Protein AF-A0A1G2EQG3-F1 (afdb_monomer_lite)

Organism: NCBI:txid1801677

Secondary structure (DSSP, 8-state):
-------------TT-PPPPHHHHHHHHHHHHHHHHHHHHHHHHHHTT--HHHHHHHHHHHHHHHHHHHHHHHHHHIIIIIHHHHTSS-HHHHHHHHHHHHHHHHHHT-

Foldseek 3Di:
DDDDDDDDDDPDDPQDDDFDPVLVVLLVVLVVVLVVLVVVLVVCVVVVHDVVVSVVSVVVSVVSVVVNVVSVVVRCCVGRQVVQVPDPDPVSNVVSVVVVVVVVVVVVD

InterPro domains:
  IPR003735 Metal-sensitive transcriptional repressor [PF02583] (24-103)
  IPR003735 Metal-sensitive transcriptional repressor [PTHR33677] (17-105)
  IPR038390 Metal-sensitive repressor, helix protomer superfamily [G3DSA:1.20.58.1000] (6-108)

Radius of gyration: 20.11 Å; chains: 1; bounding box: 40×55×47 Å

Sequence (109 aa):
MNTVIIAEEKKTNVLATTMKPNKKQRALINFKKAQSLIGKIIEMVEADEYCINIMQQNLAVLGLLKSVHQMLMENHLNTCFKKAIDSKDNKKKNKMAEEILKVTKLFNR

pLDDT: mean 85.41, std 20.49, range [30.27, 98.88]

Structure (mmCIF, N/CA/C/O backbone):
data_AF-A0A1G2EQG3-F1
#
_entry.id   AF-A0A1G2EQG3-F1
#
loop_
_atom_site.group_PDB
_atom_site.id
_atom_site.type_symbol
_atom_site.label_atom_id
_atom_site.label_alt_id
_atom_site.label_comp_id
_atom_site.label_asym_id
_atom_site.label_entity_id
_atom_site.label_seq_id
_atom_site.pdbx_PDB_ins_code
_atom_site.Cartn_x
_atom_site.Cartn_y
_atom_site.Cartn_z
_atom_site.occupancy
_atom_site.B_iso_or_equiv
_atom_site.auth_seq_id
_atom_site.auth_comp_id
_atom_site.auth_asym_id
_atom_site.auth_atom_id
_atom_site.pdbx_PDB_model_num
ATOM 1 N N . MET A 1 1 ? 15.281 -42.003 -20.573 1.00 35.75 1 MET A N 1
ATOM 2 C CA . MET A 1 1 ? 15.913 -41.015 -21.474 1.00 35.75 1 MET A CA 1
ATOM 3 C C . MET A 1 1 ? 14.841 -40.038 -21.939 1.00 35.75 1 MET A C 1
ATOM 5 O O . MET A 1 1 ? 13.855 -40.509 -22.479 1.00 35.75 1 MET A O 1
ATOM 9 N N . ASN A 1 2 ? 15.059 -38.745 -21.649 1.00 30.27 2 ASN A N 1
ATOM 10 C CA . ASN A 1 2 ? 14.416 -37.499 -22.122 1.00 30.27 2 ASN A CA 1
ATOM 11 C C . ASN A 1 2 ? 12.877 -37.415 -22.162 1.00 30.27 2 ASN A C 1
ATOM 13 O O . ASN A 1 2 ? 12.243 -38.127 -22.923 1.00 30.27 2 ASN A O 1
ATOM 17 N N . THR A 1 3 ? 12.183 -36.590 -21.366 1.00 37.28 3 THR A N 1
ATOM 18 C CA . THR A 1 3 ? 12.315 -35.134 -21.081 1.00 37.28 3 THR A CA 1
ATOM 19 C C . THR A 1 3 ? 12.145 -34.258 -22.319 1.00 37.28 3 THR A C 1
ATOM 21 O O . THR A 1 3 ? 13.140 -34.045 -22.992 1.00 37.28 3 THR A O 1
ATOM 24 N N . VAL A 1 4 ? 10.938 -33.708 -22.541 1.00 36.53 4 VAL A N 1
ATOM 25 C CA . VAL A 1 4 ? 10.618 -32.383 -23.144 1.00 36.53 4 VAL A CA 1
ATOM 26 C C . VAL A 1 4 ? 9.128 -32.115 -22.815 1.00 36.53 4 VAL A C 1
ATOM 28 O O . VAL A 1 4 ? 8.261 -32.796 -23.344 1.00 36.53 4 VAL A O 1
ATOM 31 N N . ILE A 1 5 ? 8.753 -31.418 -21.735 1.00 41.94 5 ILE A N 1
ATOM 32 C CA . ILE A 1 5 ? 8.557 -29.957 -21.595 1.00 41.94 5 ILE A CA 1
ATOM 33 C C . ILE A 1 5 ? 7.913 -29.286 -22.813 1.00 41.94 5 ILE A C 1
ATOM 35 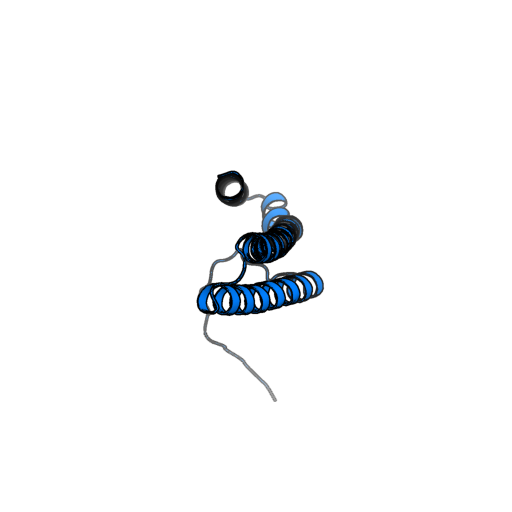O O . ILE A 1 5 ? 8.623 -28.902 -23.732 1.00 41.94 5 ILE A O 1
ATOM 39 N N . ILE A 1 6 ? 6.621 -28.965 -22.723 1.00 35.84 6 ILE A N 1
ATOM 40 C CA . ILE A 1 6 ? 6.126 -27.664 -23.197 1.00 35.84 6 ILE A CA 1
ATOM 41 C C . ILE A 1 6 ? 4.917 -27.254 -22.355 1.00 35.84 6 ILE A C 1
ATOM 43 O O . ILE A 1 6 ? 3.803 -27.731 -22.534 1.00 35.84 6 ILE A O 1
ATOM 47 N N . ALA A 1 7 ? 5.196 -26.401 -21.369 1.00 34.91 7 ALA A N 1
ATOM 48 C CA . ALA A 1 7 ? 4.195 -25.628 -20.659 1.00 34.91 7 ALA A CA 1
ATOM 49 C C . ALA A 1 7 ? 3.649 -24.564 -21.616 1.00 34.91 7 ALA A C 1
ATOM 51 O O . ALA A 1 7 ? 4.418 -23.773 -22.165 1.00 34.91 7 ALA A O 1
ATOM 52 N N . GLU A 1 8 ? 2.334 -24.567 -21.807 1.00 35.94 8 GLU A N 1
ATOM 53 C CA . GLU A 1 8 ? 1.633 -23.581 -22.616 1.00 35.94 8 GLU A CA 1
ATOM 54 C C . GLU A 1 8 ? 1.773 -22.161 -22.053 1.00 35.94 8 GLU A C 1
ATOM 56 O O . GLU A 1 8 ? 1.823 -21.891 -20.849 1.00 35.94 8 GLU A O 1
ATOM 61 N N . GLU A 1 9 ? 1.865 -21.252 -23.010 1.00 35.38 9 GLU A N 1
ATOM 62 C CA . GLU A 1 9 ? 2.176 -19.840 -22.934 1.00 35.38 9 GLU A CA 1
ATOM 63 C C . GLU A 1 9 ? 1.241 -19.038 -22.010 1.00 35.38 9 GLU A C 1
ATOM 65 O O . GLU A 1 9 ? 0.084 -18.765 -22.328 1.00 35.38 9 GLU A O 1
ATOM 70 N N . LYS A 1 10 ? 1.780 -18.494 -20.911 1.00 37.88 10 LYS A N 1
ATOM 71 C CA . LYS A 1 10 ? 1.189 -17.310 -20.265 1.00 37.88 10 LYS A CA 1
ATOM 72 C C . LYS A 1 10 ? 1.651 -16.042 -20.982 1.00 37.88 10 LYS A C 1
ATOM 74 O O . LYS A 1 10 ? 2.685 -15.461 -20.651 1.00 37.88 10 LYS A O 1
ATOM 79 N N . LYS A 1 11 ? 0.836 -15.566 -21.927 1.00 39.34 11 LYS A N 1
ATOM 80 C CA . LYS A 1 11 ? 0.842 -14.168 -22.389 1.00 39.34 11 LYS A CA 1
ATOM 81 C C . LYS A 1 11 ? 0.515 -13.232 -21.216 1.00 39.34 11 LYS A C 1
ATOM 83 O O . LYS A 1 11 ? -0.641 -12.913 -20.969 1.00 39.34 11 LYS A O 1
ATOM 88 N N . THR A 1 12 ? 1.534 -12.742 -20.513 1.00 34.81 12 THR A N 1
ATOM 89 C CA . THR A 1 12 ? 1.403 -11.627 -19.560 1.00 34.81 12 THR A CA 1
ATOM 90 C C . THR A 1 12 ? 2.604 -10.690 -19.671 1.00 34.81 12 THR A C 1
ATOM 92 O O . THR A 1 12 ? 3.701 -11.029 -19.251 1.00 34.81 12 THR A O 1
ATOM 95 N N . ASN A 1 13 ? 2.358 -9.521 -20.271 1.00 38.66 13 ASN A N 1
ATOM 96 C CA . ASN A 1 13 ? 3.048 -8.230 -20.131 1.00 38.66 13 ASN A CA 1
ATOM 97 C C . ASN A 1 13 ? 4.554 -8.249 -19.746 1.00 38.66 13 ASN A C 1
ATOM 99 O O . ASN A 1 13 ? 4.931 -8.441 -18.591 1.00 38.66 13 ASN A O 1
ATOM 103 N N . VAL A 1 14 ? 5.409 -7.935 -20.723 1.00 41.00 14 VAL A N 1
ATOM 104 C CA . VAL A 1 14 ? 6.880 -8.118 -20.774 1.00 41.00 14 VAL A CA 1
ATOM 105 C C . VAL A 1 14 ? 7.702 -7.191 -19.838 1.00 41.00 14 VAL A C 1
ATOM 107 O O . VAL A 1 14 ? 8.860 -6.886 -20.102 1.00 41.00 14 VAL A O 1
ATOM 110 N N . LEU A 1 15 ? 7.166 -6.722 -18.707 1.00 47.34 15 LEU A N 1
ATOM 111 C CA . LEU A 1 15 ? 7.878 -5.768 -17.829 1.00 47.34 15 LEU A CA 1
ATOM 112 C C . LEU A 1 15 ? 7.718 -5.987 -16.317 1.00 47.34 15 LEU A C 1
ATOM 114 O O . LEU A 1 15 ? 8.408 -5.327 -15.539 1.00 47.34 15 LEU A O 1
ATOM 118 N N . ALA A 1 16 ? 6.874 -6.917 -15.869 1.00 52.50 16 ALA A N 1
ATOM 119 C CA . ALA A 1 16 ? 6.659 -7.150 -14.442 1.00 52.50 16 ALA A CA 1
ATOM 120 C C . ALA A 1 16 ? 7.714 -8.109 -13.861 1.00 52.50 16 ALA A C 1
ATOM 122 O O . ALA A 1 16 ? 7.486 -9.311 -13.748 1.00 52.50 16 ALA A O 1
ATOM 123 N N . THR A 1 17 ? 8.882 -7.596 -13.457 1.00 59.06 17 THR A N 1
ATOM 124 C CA . THR A 1 17 ? 9.724 -8.361 -12.523 1.00 59.06 17 THR A CA 1
ATOM 125 C C . THR A 1 17 ? 9.018 -8.487 -11.173 1.00 59.06 17 THR A C 1
ATOM 127 O O . THR A 1 17 ? 8.532 -7.504 -10.616 1.00 59.06 17 THR A O 1
ATOM 130 N N . THR A 1 18 ? 8.986 -9.700 -10.627 1.00 69.50 18 THR A N 1
ATOM 131 C CA . THR A 1 18 ? 8.442 -10.001 -9.298 1.00 69.50 18 THR A CA 1
ATOM 132 C C . THR A 1 18 ? 9.217 -9.270 -8.197 1.00 69.50 18 THR A C 1
ATOM 134 O O . THR A 1 18 ? 10.440 -9.143 -8.283 1.00 69.50 18 THR A O 1
ATOM 137 N N . MET A 1 19 ? 8.528 -8.818 -7.140 1.00 81.44 19 MET A N 1
ATOM 138 C CA . MET A 1 19 ? 9.164 -8.197 -5.967 1.00 81.44 19 MET A CA 1
ATOM 139 C C . MET A 1 19 ? 10.302 -9.055 -5.401 1.00 81.44 19 MET A C 1
ATOM 141 O O . MET A 1 19 ? 10.162 -10.275 -5.290 1.00 81.44 19 MET A O 1
ATOM 145 N N . LYS A 1 20 ? 11.393 -8.413 -4.959 1.00 83.38 20 LYS A N 1
ATOM 146 C CA . LYS A 1 20 ? 12.486 -9.106 -4.259 1.00 83.38 20 LYS A CA 1
ATOM 147 C C . LYS A 1 20 ? 11.951 -9.836 -3.011 1.00 83.38 20 LYS A C 1
ATOM 149 O O . LYS A 1 20 ? 11.152 -9.235 -2.287 1.00 83.38 20 LYS A O 1
ATOM 154 N N . PRO A 1 21 ? 12.410 -11.066 -2.695 1.00 80.94 21 PRO A N 1
ATOM 155 C CA . PRO A 1 21 ? 11.826 -11.898 -1.634 1.00 80.94 21 PRO A CA 1
ATOM 156 C C . PRO A 1 21 ? 11.683 -11.209 -0.267 1.00 80.94 21 PRO A C 1
ATOM 158 O O . PRO A 1 21 ? 10.599 -11.222 0.311 1.00 80.94 21 PRO A O 1
ATOM 161 N N . ASN A 1 22 ? 12.726 -10.518 0.210 1.00 85.06 22 ASN A N 1
ATOM 162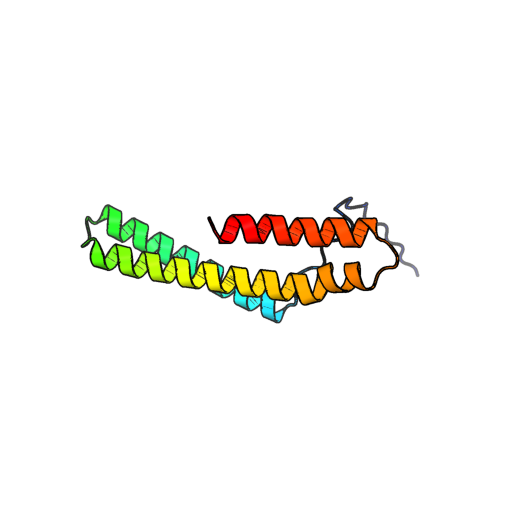 C CA . ASN A 1 22 ? 12.683 -9.783 1.483 1.00 85.06 22 ASN A CA 1
ATOM 163 C C . ASN A 1 22 ? 11.641 -8.642 1.454 1.00 85.06 22 ASN A C 1
ATOM 165 O O . ASN A 1 22 ? 10.790 -8.537 2.338 1.00 85.06 22 ASN A O 1
ATOM 169 N N . LYS A 1 23 ? 11.633 -7.828 0.388 1.00 85.94 23 LYS A N 1
ATOM 170 C CA . LYS A 1 23 ? 10.656 -6.736 0.225 1.00 85.94 23 LYS A CA 1
ATOM 171 C C . LYS A 1 23 ? 9.225 -7.278 0.119 1.00 85.94 23 LYS A C 1
ATOM 173 O O . LYS A 1 23 ? 8.322 -6.700 0.713 1.00 85.94 23 LYS A O 1
ATOM 178 N N . LYS A 1 24 ? 9.026 -8.406 -0.576 1.00 89.31 24 LYS A N 1
ATOM 179 C CA . LYS A 1 24 ? 7.733 -9.105 -0.673 1.00 89.31 24 LYS A CA 1
ATOM 180 C C . LYS A 1 24 ? 7.232 -9.531 0.706 1.00 89.31 24 LYS A C 1
ATOM 182 O O . LYS A 1 24 ? 6.090 -9.242 1.046 1.00 89.31 24 LYS A O 1
ATOM 187 N N . GLN A 1 25 ? 8.074 -10.188 1.502 1.00 93.31 25 GLN A N 1
ATOM 188 C CA . GLN A 1 25 ? 7.698 -10.652 2.838 1.00 93.31 25 GLN A CA 1
ATOM 189 C C . GLN A 1 25 ? 7.311 -9.484 3.752 1.00 93.31 25 GLN A C 1
ATOM 191 O O . GLN A 1 25 ? 6.262 -9.529 4.389 1.00 93.31 25 GLN A O 1
ATOM 196 N N . ARG A 1 26 ? 8.109 -8.410 3.770 1.00 92.94 26 ARG A N 1
ATOM 197 C CA . ARG A 1 26 ? 7.816 -7.213 4.574 1.00 92.94 26 ARG A CA 1
ATOM 198 C C . ARG A 1 26 ? 6.524 -6.517 4.143 1.00 92.94 26 ARG A C 1
ATOM 200 O O . ARG A 1 26 ? 5.717 -6.167 5.000 1.00 92.94 26 ARG A O 1
ATOM 207 N N . ALA A 1 27 ? 6.301 -6.366 2.837 1.00 95.19 27 ALA A N 1
ATOM 208 C CA . ALA A 1 27 ? 5.063 -5.794 2.315 1.00 95.19 27 ALA A CA 1
ATOM 209 C C . ALA A 1 27 ? 3.841 -6.635 2.713 1.00 95.19 27 ALA A C 1
ATOM 211 O O . ALA A 1 27 ? 2.856 -6.089 3.199 1.00 95.19 27 ALA A O 1
ATOM 212 N N . LEU A 1 28 ? 3.928 -7.965 2.586 1.00 96.56 28 LEU A N 1
ATOM 213 C CA . LEU A 1 28 ? 2.864 -8.881 3.004 1.00 96.56 28 LEU A CA 1
ATOM 214 C C . LEU A 1 28 ? 2.571 -8.794 4.505 1.00 96.56 28 LEU A C 1
ATOM 216 O O . LEU A 1 28 ? 1.405 -8.782 4.884 1.00 96.56 28 LEU A O 1
ATOM 220 N N . ILE A 1 29 ? 3.599 -8.717 5.355 1.00 96.62 29 ILE A N 1
ATOM 221 C CA . ILE A 1 29 ? 3.418 -8.553 6.805 1.00 96.62 29 ILE A CA 1
ATOM 222 C C . ILE A 1 29 ? 2.635 -7.272 7.099 1.00 96.62 29 ILE A C 1
ATOM 224 O O . ILE A 1 29 ? 1.663 -7.308 7.849 1.00 96.62 29 ILE A O 1
ATOM 228 N N . ASN A 1 30 ? 3.022 -6.152 6.493 1.00 97.19 30 ASN A N 1
ATOM 229 C CA . ASN A 1 30 ? 2.343 -4.883 6.725 1.00 97.19 30 ASN A CA 1
ATOM 230 C C . ASN A 1 30 ? 0.914 -4.869 6.163 1.00 97.19 30 ASN A C 1
ATOM 232 O O . ASN A 1 30 ? 0.026 -4.352 6.831 1.00 97.19 30 ASN A O 1
ATOM 236 N N . PHE A 1 31 ? 0.667 -5.471 4.993 1.00 98.25 31 PHE A N 1
ATOM 237 C CA . PHE A 1 31 ? -0.694 -5.625 4.467 1.00 98.25 31 PHE A CA 1
ATOM 238 C C . PHE A 1 31 ? -1.577 -6.462 5.394 1.00 98.25 31 PHE A C 1
ATOM 240 O O . PHE A 1 31 ? -2.700 -6.062 5.679 1.00 98.25 31 PHE A O 1
ATOM 247 N N . LYS A 1 32 ? -1.066 -7.584 5.917 1.00 98.44 32 LYS A N 1
ATOM 248 C CA . LYS A 1 32 ? -1.799 -8.413 6.885 1.00 98.44 32 LYS A CA 1
ATOM 249 C C . LYS A 1 32 ? -2.106 -7.644 8.171 1.00 98.44 32 LYS A C 1
ATOM 251 O O . LYS A 1 32 ? -3.232 -7.690 8.645 1.00 98.44 32 LYS A O 1
ATOM 256 N N . LYS A 1 33 ? -1.140 -6.884 8.699 1.00 98.12 33 LYS A N 1
ATOM 257 C CA . LYS A 1 33 ? -1.367 -6.008 9.862 1.00 98.12 33 LYS A CA 1
ATOM 258 C C . LYS A 1 33 ? -2.441 -4.955 9.584 1.00 98.12 33 LYS A C 1
ATOM 260 O O . LYS A 1 33 ? -3.311 -4.754 10.421 1.00 98.12 33 LYS A O 1
ATOM 265 N N . ALA A 1 34 ? -2.392 -4.313 8.415 1.00 98.50 34 ALA A N 1
ATOM 266 C CA . ALA A 1 34 ? -3.385 -3.320 8.015 1.00 98.50 34 ALA A CA 1
ATOM 267 C C . ALA A 1 34 ? -4.783 -3.948 7.918 1.00 98.50 34 ALA A C 1
ATOM 269 O O . ALA A 1 34 ? -5.732 -3.386 8.447 1.00 98.50 34 ALA A O 1
ATOM 270 N N . GLN A 1 35 ? -4.896 -5.140 7.325 1.00 98.62 35 GLN A N 1
ATOM 271 C CA . GLN A 1 35 ? -6.148 -5.894 7.253 1.00 98.62 35 GLN A CA 1
ATOM 272 C C . GLN A 1 35 ? -6.712 -6.206 8.646 1.00 98.62 35 GLN A C 1
ATOM 274 O O . GLN A 1 35 ? -7.889 -5.960 8.888 1.00 98.62 35 GLN A O 1
ATOM 279 N N . SER A 1 36 ? -5.885 -6.708 9.568 1.00 98.25 36 SER A N 1
ATOM 280 C CA . SER A 1 36 ? -6.321 -6.998 10.940 1.00 98.25 36 SER A CA 1
ATOM 281 C C . SER A 1 36 ? -6.780 -5.741 11.683 1.00 98.25 36 SER A C 1
ATOM 283 O O . SER A 1 36 ? -7.803 -5.776 12.359 1.00 98.25 36 SER A O 1
ATOM 285 N N . LEU A 1 37 ? -6.065 -4.622 11.533 1.00 98.06 37 LEU A N 1
ATOM 286 C CA . LEU A 1 37 ? -6.454 -3.351 12.149 1.00 98.06 37 LEU A CA 1
ATOM 287 C C . LEU A 1 37 ? -7.748 -2.788 11.560 1.00 98.06 37 LEU A C 1
ATOM 289 O O . LEU A 1 37 ? -8.570 -2.282 12.311 1.00 98.06 37 LEU A O 1
ATOM 293 N N . ILE A 1 38 ? -7.959 -2.909 10.246 1.00 98.75 38 ILE A N 1
ATOM 294 C CA . ILE A 1 38 ? -9.234 -2.538 9.616 1.00 98.75 38 ILE A CA 1
ATOM 295 C C . ILE A 1 38 ? -10.374 -3.381 10.192 1.00 98.75 38 ILE A C 1
ATOM 297 O O . ILE A 1 38 ? -11.409 -2.822 10.535 1.00 98.75 38 ILE A O 1
ATOM 301 N N . GLY A 1 39 ? -10.171 -4.693 10.358 1.00 98.69 39 GLY A N 1
ATOM 302 C CA . GLY A 1 39 ? -11.143 -5.561 11.029 1.00 98.69 39 GLY A CA 1
ATOM 303 C C . GLY A 1 39 ? -11.486 -5.052 12.428 1.00 98.69 39 GLY A C 1
ATOM 304 O O . GLY A 1 39 ? -12.657 -4.902 12.755 1.00 98.69 39 GLY A O 1
ATOM 305 N N . LYS A 1 40 ? -10.470 -4.666 13.211 1.00 98.44 40 LYS A N 1
ATOM 306 C CA . LYS A 1 40 ? -10.702 -4.104 14.544 1.00 98.44 40 LYS A CA 1
ATOM 307 C C . LYS A 1 40 ? -11.447 -2.771 14.509 1.00 98.44 40 LYS A C 1
ATOM 309 O O . LYS A 1 40 ? -12.327 -2.555 15.328 1.00 98.44 40 LYS A O 1
ATOM 314 N N . ILE A 1 41 ? -11.115 -1.886 13.571 1.00 98.75 41 ILE A N 1
ATOM 315 C CA . ILE A 1 41 ? -11.805 -0.601 13.397 1.00 98.75 41 ILE A CA 1
ATOM 316 C C . ILE A 1 41 ? -13.290 -0.814 13.099 1.00 98.75 41 ILE A C 1
ATOM 318 O O . ILE A 1 41 ? -14.112 -0.083 13.638 1.00 98.75 41 ILE A O 1
ATOM 322 N N . ILE A 1 42 ? -13.634 -1.806 12.273 1.00 98.88 42 ILE A N 1
ATOM 323 C CA . ILE A 1 42 ? -15.033 -2.148 11.986 1.00 98.88 42 ILE A CA 1
ATOM 324 C C . ILE A 1 42 ? -15.750 -2.555 13.278 1.00 98.88 42 ILE A C 1
ATOM 326 O O . ILE A 1 42 ? -16.769 -1.955 13.595 1.00 98.88 42 ILE A O 1
ATOM 330 N N . GLU A 1 43 ? -15.172 -3.466 14.071 1.00 98.75 43 GLU A N 1
ATOM 331 C CA . GLU A 1 43 ? -15.738 -3.855 15.376 1.00 98.75 43 GLU A CA 1
ATOM 332 C C . GLU A 1 43 ? -15.916 -2.651 16.317 1.00 98.75 43 GLU A C 1
ATOM 334 O O . GLU A 1 43 ? -16.924 -2.545 17.005 1.00 98.75 43 GLU A O 1
ATOM 339 N N . MET A 1 44 ? -14.942 -1.732 16.354 1.00 98.69 44 MET A N 1
ATOM 340 C CA . MET A 1 44 ? -15.012 -0.526 17.189 1.00 98.69 44 MET A CA 1
ATOM 341 C C . MET A 1 44 ? -16.158 0.397 16.759 1.00 98.69 44 MET A C 1
ATOM 343 O O . MET A 1 44 ? -16.825 0.982 17.606 1.00 98.69 44 MET A O 1
ATOM 347 N N . VAL A 1 45 ? -16.383 0.538 15.450 1.00 98.69 45 VAL A N 1
ATOM 348 C CA . VAL A 1 45 ? -17.493 1.333 14.908 1.00 98.69 45 VAL A CA 1
ATOM 349 C C . VAL A 1 45 ? -18.834 0.669 15.220 1.00 98.69 45 VAL A C 1
ATOM 351 O O . VAL A 1 45 ? -19.755 1.354 15.642 1.00 98.69 45 VAL A O 1
ATOM 354 N N . GLU A 1 46 ? -18.942 -0.651 15.054 1.00 98.75 46 GLU A N 1
ATOM 355 C CA . GLU A 1 46 ? -20.154 -1.418 15.380 1.00 98.75 46 GLU A CA 1
ATOM 356 C C . GLU A 1 46 ? -20.493 -1.387 16.878 1.00 98.75 46 GLU A C 1
ATOM 358 O O . GLU A 1 46 ? -21.659 -1.503 17.247 1.00 98.75 46 GLU A O 1
ATOM 363 N N . ALA A 1 47 ? -19.484 -1.220 17.735 1.00 98.62 47 ALA A N 1
ATOM 364 C CA . ALA A 1 47 ? -19.626 -1.114 19.184 1.00 98.62 47 ALA A CA 1
ATOM 365 C C . ALA A 1 47 ? -19.782 0.333 19.697 1.00 98.62 47 ALA A C 1
ATOM 367 O O . ALA A 1 47 ? -19.686 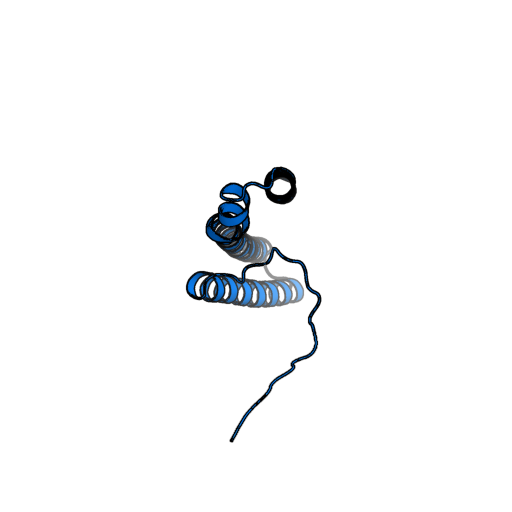0.549 20.907 1.00 98.62 47 ALA A O 1
ATOM 368 N N . ASP A 1 48 ? -19.979 1.316 18.808 1.00 98.31 48 ASP A N 1
ATOM 369 C CA . ASP A 1 48 ? -20.091 2.745 19.142 1.00 98.31 48 ASP A CA 1
ATOM 370 C C . ASP A 1 48 ? -18.916 3.267 20.006 1.00 98.31 48 ASP A C 1
ATOM 372 O O . ASP A 1 48 ? -19.082 4.096 20.908 1.00 98.31 48 ASP A O 1
ATOM 376 N N . GLU A 1 49 ? -17.693 2.779 19.752 1.00 98.56 49 GLU A N 1
ATOM 377 C CA . GLU A 1 49 ? -16.511 3.208 20.499 1.00 98.56 49 GLU A CA 1
ATOM 378 C C . GLU A 1 49 ? -16.155 4.687 20.264 1.00 98.56 49 GLU A C 1
ATOM 380 O O . GLU A 1 49 ? -16.451 5.301 19.237 1.00 98.56 49 GLU A O 1
ATOM 385 N N . TYR A 1 50 ? -15.426 5.265 21.225 1.00 98.56 50 TYR A N 1
ATOM 386 C CA . TYR A 1 50 ? -15.029 6.668 21.188 1.00 98.56 50 TYR A CA 1
ATOM 387 C C . TYR A 1 50 ? -14.229 7.024 19.925 1.00 98.56 50 TYR A C 1
ATOM 389 O O . TYR A 1 50 ? -13.157 6.469 19.660 1.00 98.56 50 TYR A O 1
ATOM 397 N N . CYS A 1 51 ? -14.712 8.027 19.187 1.00 98.44 51 CYS A N 1
ATOM 398 C CA . CYS A 1 51 ? -14.201 8.403 17.868 1.00 98.44 51 CYS A CA 1
ATOM 399 C C . CYS A 1 51 ? -12.684 8.639 17.824 1.00 98.44 51 CYS A C 1
ATOM 401 O O . CYS A 1 51 ? -12.039 8.286 16.839 1.00 98.44 51 CYS A O 1
ATOM 403 N N . ILE A 1 52 ? -12.085 9.200 18.881 1.00 98.38 52 ILE A N 1
ATOM 404 C CA . ILE A 1 52 ? -10.635 9.446 18.924 1.00 98.38 52 ILE A CA 1
ATOM 405 C C . ILE A 1 52 ? -9.840 8.135 18.861 1.00 98.38 52 ILE A C 1
ATOM 407 O O . ILE A 1 52 ? -8.820 8.077 18.173 1.00 98.38 52 ILE A O 1
ATOM 411 N N . ASN A 1 53 ? -10.316 7.067 19.504 1.00 98.31 53 ASN A N 1
ATOM 412 C CA . ASN A 1 53 ? -9.650 5.764 19.473 1.00 98.31 53 ASN A CA 1
ATOM 413 C C . ASN A 1 53 ? -9.707 5.171 18.060 1.00 98.31 53 ASN A C 1
ATOM 415 O O . ASN A 1 53 ? -8.695 4.703 17.536 1.00 98.31 53 ASN A O 1
ATOM 419 N N . ILE A 1 54 ? -10.870 5.266 17.408 1.00 98.69 54 ILE A N 1
ATOM 420 C CA . ILE A 1 54 ? -11.063 4.840 16.015 1.00 98.69 54 ILE A CA 1
ATOM 421 C C . ILE A 1 54 ? -10.128 5.624 15.084 1.00 98.69 54 ILE A C 1
ATOM 423 O O . ILE A 1 54 ? -9.431 5.036 14.254 1.00 98.69 54 ILE A O 1
ATOM 427 N N . MET A 1 55 ? -10.045 6.947 15.253 1.00 98.50 55 MET A N 1
ATOM 428 C CA . MET A 1 55 ? -9.147 7.806 14.475 1.00 98.50 55 MET A CA 1
ATOM 429 C C . MET A 1 55 ? -7.676 7.414 14.654 1.00 98.50 55 MET A C 1
ATOM 431 O O . MET A 1 55 ? -6.937 7.365 13.671 1.00 98.50 55 MET A O 1
ATOM 435 N N . GLN A 1 56 ? -7.242 7.090 15.874 1.00 98.50 56 GLN A N 1
ATOM 436 C CA . GLN A 1 56 ? -5.875 6.629 16.134 1.00 98.50 56 GLN A CA 1
ATOM 437 C C . GLN A 1 56 ? -5.569 5.302 15.425 1.00 98.50 56 GLN A C 1
ATOM 439 O O . GLN A 1 56 ? -4.523 5.180 14.783 1.00 98.50 56 GLN A O 1
ATOM 444 N N . GLN A 1 57 ? -6.485 4.329 15.475 1.00 98.38 57 GLN A N 1
ATOM 445 C CA . GLN A 1 57 ? -6.317 3.062 14.754 1.00 98.38 57 GLN A CA 1
ATOM 446 C C . GLN A 1 57 ? -6.306 3.274 13.234 1.00 98.38 57 GLN A C 1
ATOM 448 O O . GLN A 1 57 ? -5.471 2.701 12.530 1.00 98.38 57 GLN A O 1
ATOM 453 N N . ASN A 1 58 ? -7.164 4.157 12.718 1.00 98.56 58 ASN A N 1
ATOM 454 C CA . ASN A 1 58 ? -7.172 4.520 11.302 1.00 98.56 58 ASN A CA 1
ATOM 455 C C . ASN A 1 58 ? -5.829 5.135 10.862 1.00 98.56 58 ASN A C 1
ATOM 457 O O . ASN A 1 58 ? -5.269 4.754 9.834 1.00 98.56 58 ASN A O 1
ATOM 461 N N . LEU A 1 59 ? -5.246 6.027 11.670 1.00 98.44 59 LEU A N 1
ATOM 462 C CA . LEU A 1 59 ? -3.914 6.582 11.403 1.00 98.44 59 LEU A CA 1
ATOM 463 C C . LEU A 1 59 ? -2.822 5.498 11.392 1.00 98.44 59 LEU A C 1
ATOM 465 O O . LEU A 1 59 ? -1.913 5.553 10.558 1.00 98.44 59 LEU A O 1
ATOM 469 N N . ALA A 1 60 ? -2.923 4.480 12.253 1.00 98.19 60 ALA A N 1
ATOM 470 C CA . ALA A 1 60 ? -2.004 3.342 12.239 1.00 98.19 60 ALA A CA 1
ATOM 471 C C . ALA A 1 60 ? -2.100 2.536 10.928 1.00 98.19 60 ALA A C 1
ATOM 473 O O . ALA A 1 60 ? -1.071 2.185 10.339 1.00 98.19 60 ALA A O 1
ATOM 474 N N . VAL A 1 61 ? -3.317 2.306 10.418 1.00 98.56 61 VAL A N 1
ATOM 475 C CA . VAL A 1 61 ? -3.550 1.673 9.106 1.00 98.56 61 VAL A CA 1
ATOM 476 C C . VAL A 1 61 ? -2.917 2.494 7.983 1.00 98.56 61 VAL A C 1
ATOM 478 O O . VAL A 1 61 ? -2.159 1.946 7.177 1.00 98.56 61 VAL A O 1
ATOM 481 N N . LEU A 1 62 ? -3.154 3.808 7.951 1.00 97.56 62 LEU A N 1
ATOM 482 C CA . LEU A 1 62 ? -2.559 4.700 6.950 1.00 97.56 62 LEU A CA 1
ATOM 483 C C . LEU A 1 62 ? -1.024 4.651 6.983 1.00 97.56 62 LEU A C 1
ATOM 485 O O . LEU A 1 62 ? -0.386 4.576 5.930 1.00 97.56 62 LEU A O 1
ATOM 489 N N . GLY A 1 63 ? -0.421 4.618 8.174 1.00 97.62 63 GLY A N 1
ATOM 490 C CA . GLY A 1 63 ? 1.024 4.462 8.346 1.00 97.62 63 GLY A CA 1
ATOM 491 C C . GLY A 1 63 ? 1.564 3.155 7.754 1.00 97.62 63 GLY A C 1
ATOM 492 O O . GLY A 1 63 ? 2.567 3.163 7.032 1.00 97.62 63 GLY A O 1
ATOM 493 N N . LEU A 1 64 ? 0.876 2.033 7.991 1.00 97.81 64 LEU A N 1
ATOM 494 C CA . LEU A 1 64 ? 1.238 0.733 7.416 1.00 97.81 64 LEU A CA 1
ATOM 495 C C . LEU A 1 64 ? 1.142 0.743 5.889 1.00 97.81 64 LEU A C 1
ATOM 497 O O . LEU A 1 64 ? 2.086 0.320 5.218 1.00 97.81 64 LEU A O 1
ATOM 501 N N . LEU A 1 65 ? 0.042 1.255 5.332 1.00 97.25 65 LEU A N 1
ATOM 502 C CA . LEU A 1 65 ? -0.171 1.316 3.884 1.00 97.25 65 LEU A CA 1
ATOM 503 C C . LEU A 1 65 ? 0.844 2.239 3.198 1.00 97.25 65 LEU A C 1
ATOM 505 O O . LEU A 1 65 ? 1.424 1.860 2.178 1.00 97.25 65 LEU A O 1
ATOM 509 N N . LYS A 1 66 ? 1.148 3.398 3.796 1.00 95.25 66 LYS A N 1
ATOM 510 C CA . LYS A 1 66 ? 2.206 4.305 3.325 1.00 95.25 66 LYS A CA 1
ATOM 511 C C . LYS A 1 66 ? 3.573 3.621 3.326 1.00 95.25 66 LYS A C 1
ATOM 513 O O . LYS A 1 66 ? 4.307 3.715 2.343 1.00 95.25 66 LYS A O 1
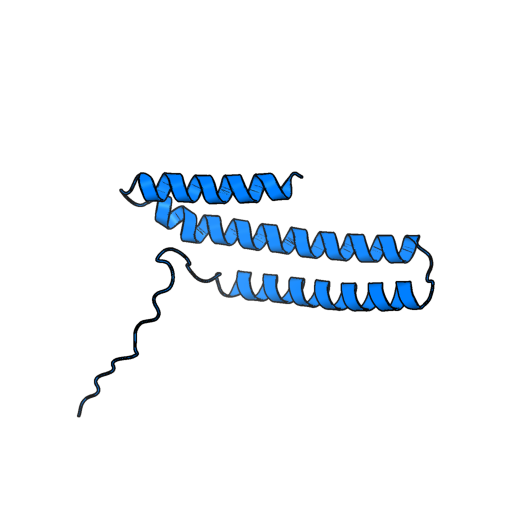ATOM 518 N N . SER A 1 67 ? 3.896 2.879 4.387 1.00 94.81 67 SER A N 1
ATOM 519 C CA . SER A 1 67 ? 5.138 2.105 4.472 1.00 94.81 67 SER A CA 1
ATOM 520 C C . SER A 1 67 ? 5.228 1.048 3.366 1.00 94.81 67 SER A C 1
ATOM 522 O O . SER A 1 67 ? 6.266 0.914 2.715 1.00 94.81 67 SER A O 1
ATOM 524 N N . VAL A 1 68 ? 4.139 0.323 3.089 1.00 95.56 68 VAL A N 1
ATOM 525 C CA . VAL A 1 68 ? 4.117 -0.664 1.999 1.00 95.56 68 VAL A CA 1
ATOM 526 C C . VAL A 1 68 ? 4.276 -0.004 0.636 1.00 95.56 68 VAL A C 1
ATOM 528 O O . VAL A 1 68 ? 5.052 -0.494 -0.186 1.00 95.56 68 VAL A O 1
ATOM 531 N N . HIS A 1 69 ? 3.600 1.120 0.401 1.00 94.75 69 HIS A N 1
ATOM 532 C CA . HIS A 1 69 ? 3.725 1.867 -0.846 1.00 94.75 69 HIS A CA 1
ATOM 533 C C . HIS A 1 69 ? 5.181 2.270 -1.120 1.00 94.75 69 HIS A C 1
ATOM 535 O O . HIS A 1 69 ? 5.689 2.045 -2.218 1.00 94.75 69 HIS A O 1
ATOM 541 N N . GLN A 1 70 ? 5.890 2.773 -0.104 1.00 92.94 70 GLN A N 1
ATOM 542 C CA . GLN A 1 70 ? 7.317 3.094 -0.210 1.00 92.94 70 GLN A CA 1
ATOM 543 C C . GLN A 1 70 ? 8.164 1.862 -0.563 1.00 92.94 70 GLN A C 1
ATOM 545 O O . GLN A 1 70 ? 9.008 1.939 -1.455 1.00 92.94 70 GLN A O 1
ATOM 550 N N . MET A 1 71 ? 7.914 0.708 0.068 1.00 93.19 71 MET A N 1
ATOM 551 C CA . MET A 1 71 ? 8.630 -0.537 -0.255 1.00 93.19 71 MET A CA 1
ATOM 552 C C . MET A 1 71 ? 8.377 -1.008 -1.693 1.00 93.19 71 MET A C 1
ATOM 554 O O . MET A 1 71 ? 9.296 -1.507 -2.348 1.00 93.19 71 MET A O 1
ATOM 558 N N . LEU A 1 72 ? 7.142 -0.869 -2.185 1.00 93.38 72 LEU A N 1
ATOM 559 C CA . LEU A 1 72 ? 6.767 -1.207 -3.559 1.00 93.38 72 LEU A CA 1
ATOM 560 C C . LEU A 1 72 ? 7.459 -0.285 -4.564 1.00 93.38 72 LEU A C 1
ATOM 562 O O . LEU A 1 72 ? 8.055 -0.778 -5.523 1.00 93.38 72 LEU A O 1
ATOM 566 N N . MET A 1 73 ? 7.429 1.025 -4.308 1.00 93.75 73 MET A N 1
ATOM 567 C CA . MET A 1 73 ? 8.088 2.035 -5.132 1.00 93.75 73 MET A CA 1
ATOM 568 C C . MET A 1 73 ? 9.599 1.790 -5.198 1.00 93.75 73 MET A C 1
ATOM 570 O O . MET A 1 73 ? 10.159 1.650 -6.283 1.00 93.75 73 MET A O 1
ATOM 574 N N . GLU A 1 74 ? 10.259 1.629 -4.049 1.00 92.69 74 GLU A N 1
ATOM 575 C CA . GLU A 1 74 ? 11.695 1.338 -3.975 1.00 92.69 74 GLU A CA 1
ATOM 576 C C . GLU A 1 74 ? 12.050 0.052 -4.738 1.00 92.69 74 GLU A C 1
ATOM 578 O O . GLU A 1 74 ? 13.035 0.009 -5.480 1.00 92.69 74 GLU A O 1
ATOM 583 N N . ASN A 1 75 ? 11.249 -1.008 -4.590 1.00 92.94 75 ASN A N 1
ATOM 584 C CA . ASN A 1 75 ? 11.466 -2.246 -5.331 1.00 92.94 75 ASN A CA 1
ATOM 585 C C . ASN A 1 75 ? 11.321 -2.030 -6.844 1.00 92.94 75 ASN A C 1
ATOM 587 O O . ASN A 1 75 ? 12.153 -2.524 -7.605 1.00 92.94 75 ASN A O 1
ATOM 591 N N . HIS A 1 76 ? 10.282 -1.321 -7.284 1.00 93.00 76 HIS A N 1
ATOM 592 C CA . HIS A 1 76 ? 10.019 -1.066 -8.698 1.00 93.00 76 HIS A CA 1
ATOM 593 C C . HIS A 1 76 ? 11.140 -0.237 -9.342 1.00 93.00 76 HIS A C 1
ATOM 595 O O . HIS A 1 76 ? 11.653 -0.618 -10.399 1.00 93.00 76 HIS A O 1
ATOM 601 N N . LEU A 1 77 ? 11.600 0.818 -8.659 1.00 92.81 77 LEU A N 1
ATOM 602 C CA . LEU A 1 77 ? 12.723 1.645 -9.102 1.00 92.81 77 LEU A CA 1
ATOM 603 C C . LEU A 1 77 ? 14.017 0.823 -9.256 1.00 92.81 77 LEU A C 1
ATOM 605 O O . LEU A 1 77 ? 14.725 0.924 -10.257 1.00 92.81 77 LEU A O 1
ATOM 609 N N . ASN A 1 78 ? 14.286 -0.080 -8.312 1.00 91.31 78 ASN A N 1
ATOM 610 C CA . ASN A 1 78 ? 15.484 -0.925 -8.320 1.00 91.31 78 ASN A CA 1
ATOM 611 C C . ASN A 1 78 ? 15.393 -2.174 -9.219 1.00 91.31 78 ASN A C 1
ATOM 613 O O . ASN A 1 78 ? 16.350 -2.952 -9.271 1.00 91.31 78 ASN A O 1
ATOM 617 N N . THR A 1 79 ? 14.259 -2.419 -9.884 1.00 90.25 79 THR A N 1
ATOM 618 C CA . THR A 1 79 ? 14.051 -3.612 -10.723 1.00 90.25 79 THR A CA 1
ATOM 619 C C . THR A 1 79 ? 13.543 -3.246 -12.113 1.00 90.25 79 THR A C 1
ATOM 621 O O . THR A 1 79 ? 14.346 -3.153 -13.040 1.00 90.25 79 THR A O 1
ATOM 624 N N . CYS A 1 80 ? 12.237 -3.032 -12.273 1.00 90.31 80 CYS A N 1
ATOM 625 C CA . CYS A 1 80 ? 11.605 -2.740 -13.557 1.00 90.31 80 CYS A CA 1
ATOM 626 C C . CYS A 1 80 ? 12.157 -1.449 -14.169 1.00 90.31 80 CYS A C 1
ATOM 628 O O . CYS A 1 80 ? 12.548 -1.439 -15.337 1.00 90.31 80 CYS A O 1
ATOM 630 N N . PHE A 1 81 ? 12.242 -0.391 -13.360 1.00 92.25 81 PHE A N 1
ATOM 631 C CA . PHE A 1 81 ? 12.688 0.919 -13.819 1.00 92.25 81 PHE A CA 1
ATOM 632 C C . PHE A 1 81 ? 14.159 0.905 -14.232 1.00 92.25 81 PHE A C 1
ATOM 634 O O . PHE A 1 81 ? 14.486 1.296 -15.350 1.00 92.25 81 PHE A O 1
ATOM 641 N N . LYS A 1 82 ? 15.041 0.370 -13.375 1.00 91.38 82 LYS A N 1
ATOM 642 C CA . LYS A 1 82 ? 16.468 0.222 -13.687 1.00 91.38 82 LYS A CA 1
ATOM 643 C C . LYS A 1 82 ? 16.693 -0.545 -14.997 1.00 91.38 82 LYS A C 1
ATOM 645 O O . LYS A 1 82 ? 17.397 -0.077 -15.881 1.00 91.38 82 LYS A O 1
ATOM 650 N N . LYS A 1 83 ? 16.002 -1.672 -15.199 1.00 90.75 83 LYS A N 1
ATOM 651 C CA . LYS A 1 83 ? 16.089 -2.428 -16.462 1.00 90.75 83 LYS A CA 1
ATOM 652 C C . LYS A 1 83 ? 15.588 -1.644 -17.680 1.00 90.75 83 LYS A C 1
ATOM 654 O O . LYS A 1 83 ? 16.055 -1.883 -18.791 1.00 90.75 83 LYS A O 1
ATOM 659 N N . ALA A 1 84 ? 14.597 -0.770 -17.509 1.00 92.00 84 ALA A N 1
ATOM 660 C CA . ALA A 1 84 ? 14.093 0.069 -18.591 1.00 92.00 84 ALA A CA 1
ATOM 661 C C . ALA A 1 84 ? 15.089 1.182 -18.949 1.00 92.00 84 ALA A C 1
ATOM 663 O O . ALA A 1 84 ? 15.343 1.395 -20.136 1.00 92.00 84 ALA A O 1
ATOM 664 N N . ILE A 1 85 ? 15.688 1.841 -17.951 1.00 91.19 85 ILE A N 1
ATOM 665 C CA . ILE A 1 85 ? 16.641 2.935 -18.179 1.00 91.19 85 ILE A CA 1
ATOM 666 C C . ILE A 1 85 ? 17.953 2.447 -18.804 1.00 91.19 85 ILE A C 1
ATOM 668 O O . ILE A 1 85 ? 18.482 3.118 -19.692 1.00 91.19 85 ILE A O 1
ATOM 672 N N . ASP A 1 86 ? 18.397 1.243 -18.432 1.00 92.81 86 ASP A N 1
ATOM 673 C CA . ASP A 1 86 ? 19.585 0.583 -18.989 1.00 92.81 86 ASP A CA 1
ATOM 674 C C . ASP A 1 86 ? 19.355 0.062 -20.425 1.00 92.81 86 ASP A C 1
ATOM 676 O O . ASP A 1 86 ? 20.296 -0.314 -21.124 1.00 92.81 86 ASP A O 1
ATOM 680 N N . SER A 1 87 ? 18.103 0.029 -20.902 1.00 92.19 87 SER A N 1
ATOM 681 C CA . SER A 1 87 ? 17.787 -0.409 -22.266 1.00 92.19 87 SER A CA 1
ATOM 682 C C . SER A 1 87 ? 18.117 0.662 -23.316 1.00 92.19 87 SER A C 1
ATOM 684 O O . SER A 1 87 ? 18.169 1.856 -23.023 1.00 92.19 87 SER A O 1
ATOM 686 N N . LYS A 1 88 ? 18.297 0.261 -24.580 1.00 94.38 88 LYS A N 1
ATOM 687 C CA . LYS A 1 88 ? 18.445 1.198 -25.715 1.00 94.38 88 LYS A CA 1
ATOM 688 C C . LYS A 1 88 ? 17.100 1.687 -26.281 1.00 94.38 88 LYS A C 1
ATOM 690 O O . LYS A 1 88 ? 17.083 2.474 -27.218 1.00 94.38 88 LYS A O 1
ATOM 695 N N . ASP A 1 89 ? 15.979 1.229 -25.724 1.00 94.62 89 ASP A N 1
ATOM 696 C CA . ASP A 1 89 ? 14.634 1.540 -26.211 1.00 94.62 89 ASP A CA 1
ATOM 697 C C . ASP A 1 89 ? 14.062 2.780 -25.507 1.00 94.62 89 ASP A C 1
ATOM 699 O O . ASP A 1 89 ? 13.601 2.722 -24.364 1.00 94.62 89 ASP A O 1
ATOM 703 N N . ASN A 1 90 ? 14.054 3.913 -26.213 1.00 93.62 90 ASN A N 1
ATOM 704 C CA . ASN A 1 90 ? 13.510 5.168 -25.693 1.00 93.62 90 ASN A CA 1
ATOM 705 C C . ASN A 1 90 ? 11.997 5.107 -25.417 1.00 93.62 90 ASN A C 1
ATOM 707 O O . ASN A 1 90 ? 11.532 5.755 -24.481 1.00 93.62 90 ASN A O 1
ATOM 711 N N . LYS A 1 91 ? 11.220 4.299 -26.155 1.00 93.62 91 LYS A N 1
ATOM 712 C CA . LYS A 1 91 ? 9.781 4.133 -25.876 1.00 93.62 91 LYS A CA 1
ATOM 713 C C . LYS A 1 91 ? 9.579 3.453 -24.526 1.00 93.62 91 LYS A C 1
ATOM 715 O O . LYS A 1 91 ? 8.734 3.876 -23.738 1.00 93.62 91 LYS A O 1
ATOM 720 N N . LYS A 1 92 ? 10.395 2.438 -24.228 1.00 91.31 92 LYS A N 1
ATOM 721 C CA . LYS A 1 92 ? 10.379 1.734 -22.938 1.00 91.31 92 LYS A CA 1
ATOM 722 C C . LYS A 1 92 ? 10.752 2.653 -21.772 1.00 91.31 92 LYS A C 1
ATOM 724 O O . LYS A 1 92 ? 10.121 2.568 -20.721 1.00 91.31 92 LYS A O 1
ATOM 729 N N . LYS A 1 93 ? 11.731 3.547 -21.961 1.00 93.56 93 LYS A N 1
ATOM 730 C CA . LYS A 1 93 ? 12.115 4.559 -20.958 1.00 93.56 93 LYS A CA 1
ATOM 731 C C . LYS A 1 93 ? 10.974 5.527 -20.660 1.00 93.56 93 LYS A C 1
ATOM 733 O O . LYS A 1 93 ? 10.616 5.692 -19.496 1.00 93.56 93 LYS A O 1
ATOM 738 N N . ASN A 1 94 ? 10.375 6.105 -21.701 1.00 94.00 94 ASN A N 1
ATOM 739 C CA . ASN A 1 94 ? 9.293 7.080 -21.552 1.00 94.00 94 ASN A CA 1
ATOM 740 C C . ASN A 1 94 ? 8.071 6.462 -20.869 1.00 94.00 94 ASN A C 1
ATOM 742 O O . ASN A 1 94 ? 7.585 7.006 -19.882 1.00 94.00 94 ASN A O 1
ATOM 746 N N . LYS A 1 95 ? 7.652 5.267 -21.307 1.00 93.19 95 LYS A N 1
ATOM 747 C CA . LYS A 1 95 ? 6.542 4.537 -20.683 1.00 93.19 95 LYS A CA 1
ATOM 748 C C . LYS A 1 95 ? 6.770 4.308 -19.186 1.00 93.19 95 LYS A C 1
ATOM 750 O O . LYS A 1 95 ? 5.870 4.495 -18.377 1.00 93.19 95 LYS A O 1
ATOM 755 N N . MET A 1 96 ? 7.984 3.916 -18.812 1.00 92.88 96 MET A N 1
ATOM 756 C CA . MET A 1 96 ? 8.332 3.661 -17.418 1.00 92.88 96 MET A CA 1
ATOM 757 C C . MET A 1 96 ? 8.315 4.947 -16.569 1.00 92.88 96 MET A C 1
ATOM 759 O O . MET A 1 96 ? 7.836 4.939 -15.436 1.00 92.88 96 MET A O 1
ATOM 763 N N . ALA A 1 97 ? 8.789 6.070 -17.115 1.00 93.88 97 ALA A N 1
ATOM 764 C CA . ALA A 1 97 ? 8.696 7.368 -16.448 1.00 93.88 97 ALA A CA 1
ATOM 765 C C . ALA A 1 97 ? 7.234 7.818 -16.269 1.00 93.88 97 ALA A C 1
ATOM 767 O O . ALA A 1 97 ? 6.857 8.285 -15.193 1.00 93.88 97 ALA A O 1
ATOM 768 N N . GLU A 1 98 ? 6.393 7.626 -17.287 1.00 95.12 98 GLU A N 1
ATOM 769 C CA . GLU A 1 98 ? 4.958 7.920 -17.227 1.00 95.12 98 GLU A CA 1
ATOM 770 C C . GLU A 1 98 ? 4.238 7.095 -16.151 1.00 95.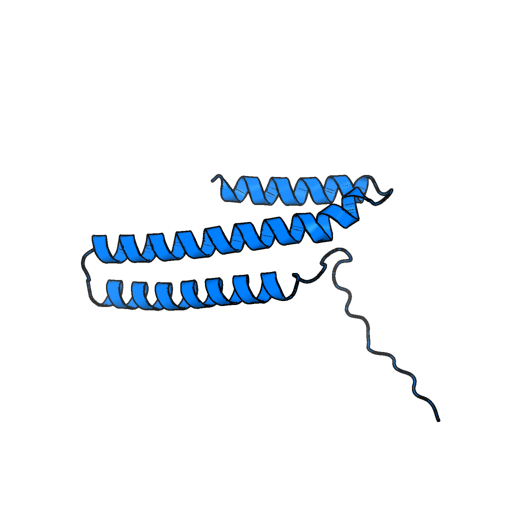12 98 GLU A C 1
ATOM 772 O O . GLU A 1 98 ? 3.409 7.639 -15.418 1.00 95.12 98 GLU A O 1
ATOM 777 N N . GLU A 1 99 ? 4.576 5.809 -16.004 1.00 93.31 99 GLU A N 1
ATOM 778 C CA . GLU A 1 99 ? 4.028 4.940 -14.954 1.00 93.31 99 GLU A CA 1
ATOM 779 C C . GLU A 1 99 ? 4.342 5.483 -13.548 1.00 93.31 99 GLU A C 1
ATOM 781 O O . GLU A 1 99 ? 3.436 5.594 -12.716 1.00 93.31 99 GLU A O 1
ATOM 786 N N . ILE A 1 100 ? 5.586 5.910 -13.298 1.00 93.56 100 ILE A N 1
ATOM 787 C CA . ILE A 1 100 ? 5.976 6.530 -12.021 1.00 93.56 100 ILE A CA 1
ATOM 788 C C . ILE A 1 100 ? 5.226 7.841 -11.785 1.00 93.56 100 ILE A C 1
ATOM 790 O O . ILE A 1 100 ? 4.654 8.041 -10.713 1.00 93.56 100 ILE A O 1
ATOM 794 N N . LEU A 1 101 ? 5.182 8.727 -12.784 1.00 93.69 101 LEU A N 1
ATOM 795 C CA . LEU A 1 101 ? 4.482 10.008 -12.671 1.00 93.69 101 LEU A CA 1
ATOM 796 C C . LEU A 1 101 ? 2.992 9.815 -12.379 1.00 93.69 101 LEU A C 1
ATOM 798 O O . LEU A 1 101 ? 2.420 10.551 -11.574 1.00 93.69 101 LEU A O 1
ATOM 802 N N . LYS A 1 102 ? 2.361 8.814 -13.000 1.00 93.62 102 LYS A N 1
ATOM 803 C CA . LYS A 1 102 ? 0.960 8.470 -12.756 1.00 93.62 102 LYS A CA 1
ATOM 804 C C . LYS A 1 102 ? 0.728 8.064 -11.303 1.00 93.62 102 LYS A C 1
ATOM 806 O O . LYS A 1 102 ? -0.208 8.568 -10.689 1.00 93.62 102 LYS A O 1
ATOM 811 N N . VAL A 1 103 ? 1.571 7.194 -10.744 1.00 92.94 103 VAL A N 1
ATOM 812 C CA . VAL A 1 103 ? 1.430 6.733 -9.353 1.00 92.94 103 VAL A CA 1
ATOM 813 C C . VAL A 1 103 ? 1.698 7.867 -8.359 1.00 92.94 103 VAL A C 1
ATOM 815 O O . VAL A 1 103 ? 0.909 8.064 -7.438 1.00 92.94 103 VAL A O 1
ATOM 818 N N . THR A 1 104 ? 2.737 8.677 -8.573 1.00 90.56 104 THR A N 1
ATOM 819 C CA . THR A 1 104 ? 3.058 9.820 -7.700 1.00 90.56 104 THR A CA 1
ATOM 820 C C . THR A 1 104 ? 1.939 10.864 -7.675 1.00 90.56 104 THR A C 1
ATOM 822 O O . THR A 1 104 ? 1.631 11.417 -6.622 1.00 90.56 104 THR A O 1
ATOM 825 N N . LYS A 1 105 ? 1.265 11.101 -8.809 1.00 91.00 105 LYS A N 1
ATOM 826 C CA . LYS A 1 105 ? 0.086 11.982 -8.862 1.00 91.00 105 LYS A CA 1
ATOM 827 C C . LYS A 1 105 ? -1.092 11.461 -8.038 1.00 91.00 105 LYS A C 1
ATOM 829 O O . LYS A 1 105 ? -1.889 12.274 -7.595 1.00 91.00 105 LYS A O 1
ATOM 834 N N . LEU A 1 106 ? -1.230 10.147 -7.856 1.00 90.31 106 LEU A N 1
ATOM 835 C CA . LEU A 1 106 ? -2.274 9.568 -7.002 1.00 90.31 106 LEU A CA 1
ATOM 836 C C . LEU A 1 106 ? -1.921 9.670 -5.519 1.00 90.31 106 LEU A C 1
ATOM 838 O O . LEU A 1 106 ? -2.814 9.824 -4.701 1.00 90.31 106 LEU A O 1
ATOM 842 N N . PHE A 1 107 ? -0.634 9.585 -5.184 1.00 82.81 107 PHE A N 1
ATOM 843 C CA . PHE A 1 107 ? -0.159 9.649 -3.803 1.00 82.81 107 PHE A CA 1
ATOM 844 C C . PHE A 1 107 ? -0.269 11.051 -3.180 1.00 82.81 107 PHE A C 1
ATOM 846 O O . PHE A 1 107 ? -0.427 11.165 -1.971 1.00 82.81 107 PHE A O 1
ATOM 853 N N . ASN A 1 108 ? -0.174 12.103 -3.999 1.00 78.62 108 ASN A N 1
ATOM 854 C CA . ASN A 1 108 ? -0.236 13.504 -3.559 1.00 78.62 108 ASN A CA 1
ATOM 855 C C . ASN A 1 108 ? -1.629 14.143 -3.720 1.00 78.62 108 ASN A C 1
ATOM 857 O O . ASN A 1 108 ? -1.735 15.369 -3.716 1.00 78.62 108 ASN A O 1
ATOM 861 N N . ARG A 1 109 ? -2.665 13.335 -3.947 1.00 73.44 109 ARG A N 1
ATOM 862 C CA . ARG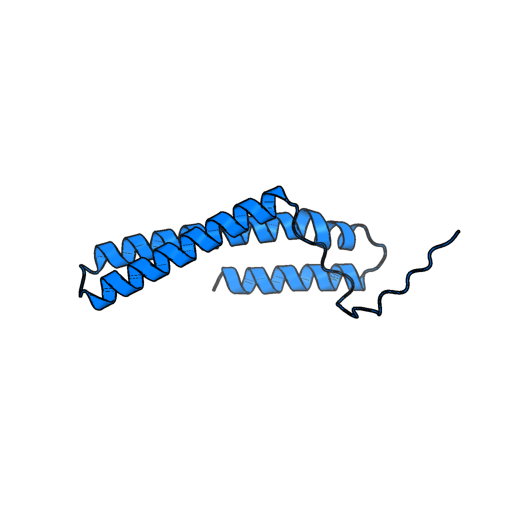 A 1 109 ? -4.064 13.773 -3.901 1.00 73.44 109 ARG A CA 1
ATOM 863 C C . ARG A 1 109 ? -4.617 13.514 -2.514 1.00 73.44 109 ARG A C 1
ATOM 865 O O . ARG A 1 109 ? -5.376 14.384 -2.049 1.00 73.44 109 ARG A O 1
#

=== Feature glossary ===
A reading guide for the features in this record.

Start from the sequence.

  · Sequence gives the chain of amino acids in standard one-letter code (A=alanine, C=cysteine, …, Y=tyrosine), read N→C. It is the only feature that is directly encoded by the gene; all structural features are derived from the folded form of this sequence.

Fold it, and you get atomic coordinates and the backbone conformation that goes with them.

  · The mmCIF table is the protein's shape written out atom by atom. For each backbone N, Cα, C, and carbonyl O, it records an (x, y, z) coordinate triple in Å plus the residue type, chain letter, and residue number.

  · Backbone dihedral angles. Every residue except chain termini has a φ (preceding-C → N → Cα → C) and a ψ (N → Cα → C → next-N). They are reported in degrees following the IUPAC sign convention. Secondary structure is essentially a statement about which (φ, ψ) basin each residue occupies.

  · DSSP 8-state secondary structure assigns each residue one of H (α-helix), G (3₁₀-helix), I (π-helix), E (extended β-strand), B (isolated β-bridge), T (hydrogen-bonded turn), S (bend), or '-' (coil). The assignment is computed from backbone hydrogen-bond geometry via the Kabsch–Sander algorithm.

  · P-SEA three-state annotation labels each residue as helix, strand, or coil based purely on the geometry of the Cα trace. It serves as a fallback when the full backbone (and thus DSSP) is unavailable.

Summarize the fold with a handful of shape descriptors and a per-residue structural alphabet.

  · Radius of gyration (Rg) is the root-mean-square distance of Cα atoms from their centroid — a single number for overall size and compactness. A globular domain of N residues has Rg ≈ 2.2·N^0.38 Å; an extended or disordered chain has a much larger Rg. The Cα contact count is the number of residue pairs whose Cα atoms are within 8 Å and are more than four positions apart in sequence — a standard proxy for tertiary packing density. The bounding box is the smallest axis-aligned box enclosing all Cα atoms.

  · Foldseek's 3Di representation compresses backbone geometry into a per-residue letter drawn from a learned twenty-state alphabet. It captures the tertiary interaction pattern around each residue — which residues are packed against it in space, regardless of where they are in sequence.

  · Accessible surface area quantifies burial. A residue with SASA near zero is packed into the hydrophobic core; one with SASA >100 Å² sits on the surface. Computed here via the Shrake–Rupley numerical algorithm with a 1.4 Å probe.

Ask how reliable the model is.

  · For AlphaFold models, the B-factor field carries pLDDT — the model's own estimate of local accuracy on a 0–100 scale. Regions with pLDDT<50 should be treated as essentially unmodeled; they often correspond to intrinsically disordered segments.

  · For experimental (PDB) structures, the B-factor (temperature factor) quantifies the positional spread of each atom in the crystal — a combination of thermal vibration and static disorder — in units of Å². High B-factors mark flexible loops or poorly resolved regions; low B-factors mark the rigid, well-ordered core.

  · PAE(i, j) answers: if I align the predicted and true structures on residue i, how far off (in Å) do I expect residue j to be? A block-diagonal PAE matrix with low values on the blocks and high values off-diagonal is the signature of a multi-domain protein with confidently predicted domains but uncertain inter-domain orientation.

Place it in context: what it resembles, what it is annotated as, and how it looks.

  · Structural nearest neighbors (via Foldseek easy-search vs the PDB). Reported per hit: target PDB id, E-value, and alignment TM-score. A TM-score above ~0.5 is the conventional threshold for 'same fold'.

  · Functional annotations link the protein to curated databases. InterPro entries identify conserved domains and families by matching the sequence against member-database signatures (Pfam, PROSITE, CDD, …). Gene Ontology (GO) terms describe molecular function, biological process, and cellular component in a controlled vocabulary. CATH places the structure in a hierarchical fold classification (Class/Architecture/Topology/Homologous-superfamily). The organism is the source species.

  · Plot images: a contact map (which residues are close in 3D, as an N×N binary image), a Ramachandran scatter (backbone torsion angles, revealing secondary-structure composition at a glance), and — for AlphaFold structures — a PAE heatmap (pairwise prediction confidence).

  · Structure images are PyMOL renders from six orthogonal camera directions. Cartoon representation draws helices as coils and strands as arrows; sticks shows the backbone as bonds; surface shows the solvent-excluded envelope. Rainbow coloring maps sequence position to hue (blue→red, N→C); chain coloring assigns a distinct color per polypeptide.